Protein AF-I6QD62-F1 (afdb_monomer)

Sequence (151 aa):
AFINHYYSKHYHDPAGHNDARRTRAIGPLWKGMKRVSADGFISGDAVECSVNLQLVGEACFTNPLIVAVTEWASANGDEITPTVFLSVETDELRHMANGYQTVVSIANDPAAAKYLNTDLNNAFWTQQKYFTPALGYLFEYGSKFKVEPWV

Solvent-accessible surface area (backbone atoms only — not comparable to full-atom values): 8363 Å² total; per-residue (Å²): 116,64,67,37,55,50,38,39,74,74,44,98,69,28,76,58,48,71,44,39,92,63,61,45,74,78,49,73,68,48,58,54,50,37,47,50,76,42,50,38,46,72,65,70,56,69,64,41,13,39,35,21,36,21,57,31,41,32,62,71,41,45,56,61,45,43,55,49,51,27,55,47,29,47,64,62,75,33,66,68,56,33,66,51,37,61,60,54,54,77,51,43,67,60,48,35,50,49,28,52,46,54,53,62,74,38,64,86,40,76,61,41,83,74,44,48,68,57,41,45,51,52,26,46,52,51,44,47,71,47,47,58,63,50,50,39,48,50,58,67,72,68,42,88,49,80,87,75,87,78,128

Mean predicted aligned error: 2.32 Å

Foldseek 3Di:
DVLLVCCLPPPPDNPCSVPVVPVVVVDPLVVLCCQQPNCQLPPDPPLLNLLSPQVAVLPPDVLVPLVVCCVQCVQQPHPSSVVPSVVVNVCSVVSNVVSVVSCVVCVPPPVCVVPVVVSNVVSNCSNCVSCLVPVQCCQPVVGDGHDDHRD

Radius of gyration: 17.43 Å; Cα contacts (8 Å, |Δi|>4): 137; chains: 1; bounding box: 44×27×45 Å

Structure (mmCIF, N/CA/C/O backbone):
data_AF-I6QD62-F1
#
_entry.id   AF-I6QD62-F1
#
loop_
_atom_site.group_PDB
_atom_site.id
_atom_site.type_symbol
_atom_site.label_atom_id
_atom_site.label_alt_id
_atom_site.label_comp_id
_atom_site.label_asym_id
_atom_site.label_entity_id
_atom_site.label_seq_id
_atom_site.pdbx_PDB_ins_code
_atom_site.Cartn_x
_atom_site.Cartn_y
_atom_site.Cartn_z
_atom_site.occupancy
_atom_site.B_iso_or_equiv
_atom_site.auth_seq_id
_atom_site.auth_comp_id
_atom_site.auth_asym_id
_atom_site.auth_atom_id
_atom_site.pdbx_PDB_model_num
ATOM 1 N N . ALA A 1 1 ? 10.286 -8.604 -0.640 1.00 81.75 1 ALA A N 1
ATOM 2 C CA . ALA A 1 1 ? 11.742 -8.891 -0.533 1.00 81.75 1 ALA A CA 1
ATOM 3 C C . ALA A 1 1 ? 12.261 -9.734 -1.701 1.00 81.75 1 ALA A C 1
ATOM 5 O O . ALA A 1 1 ? 13.324 -9.414 -2.218 1.00 81.75 1 ALA A O 1
ATOM 6 N N . PHE A 1 2 ? 11.528 -10.771 -2.129 1.00 98.00 2 PHE A N 1
ATOM 7 C CA . PHE A 1 2 ? 11.952 -11.658 -3.217 1.00 98.00 2 PHE A CA 1
ATOM 8 C C . PHE A 1 2 ? 12.093 -10.963 -4.581 1.00 98.00 2 PHE A C 1
ATOM 10 O O . PHE A 1 2 ? 13.112 -11.163 -5.226 1.00 98.00 2 PHE A O 1
ATOM 17 N N . ILE A 1 3 ? 11.150 -10.092 -4.969 1.00 98.44 3 ILE A N 1
ATOM 18 C CA . ILE A 1 3 ? 11.210 -9.338 -6.240 1.00 98.44 3 ILE A CA 1
ATOM 19 C C . ILE A 1 3 ? 12.568 -8.637 -6.401 1.00 98.44 3 ILE A C 1
ATOM 21 O O . ILE A 1 3 ? 13.316 -8.950 -7.318 1.00 98.44 3 ILE A O 1
ATOM 25 N N . ASN A 1 4 ? 12.960 -7.786 -5.444 1.00 98.62 4 ASN A N 1
ATOM 26 C CA . ASN A 1 4 ? 14.266 -7.111 -5.476 1.00 98.62 4 ASN A CA 1
ATOM 27 C C . ASN A 1 4 ? 15.455 -8.081 -5.514 1.00 98.62 4 ASN A C 1
ATOM 29 O O . ASN A 1 4 ? 16.448 -7.806 -6.179 1.00 98.62 4 ASN A O 1
ATOM 33 N N . HIS A 1 5 ? 15.372 -9.218 -4.822 1.00 98.62 5 HIS A N 1
ATOM 34 C CA . HIS A 1 5 ? 16.417 -10.237 -4.883 1.00 98.62 5 HIS A CA 1
ATOM 35 C C . HIS A 1 5 ? 16.508 -10.891 -6.275 1.00 98.62 5 HIS A C 1
ATOM 37 O O . HIS A 1 5 ? 17.614 -11.142 -6.746 1.00 98.62 5 HIS A O 1
ATOM 43 N N . TYR A 1 6 ? 15.378 -11.139 -6.945 1.00 98.75 6 TYR A N 1
ATOM 44 C CA . TYR A 1 6 ? 15.349 -11.639 -8.321 1.00 98.75 6 TYR A CA 1
ATOM 45 C C . TYR A 1 6 ? 15.938 -10.605 -9.291 1.00 98.75 6 TYR A C 1
ATOM 47 O O . TYR A 1 6 ? 16.865 -10.921 -10.035 1.00 98.75 6 TYR A O 1
ATOM 55 N N . TYR A 1 7 ? 15.490 -9.349 -9.207 1.00 98.75 7 TYR A N 1
ATOM 56 C CA . TYR A 1 7 ? 16.036 -8.233 -9.987 1.00 98.75 7 TYR A CA 1
ATOM 57 C C . TYR A 1 7 ? 17.547 -8.062 -9.779 1.00 98.75 7 TYR A C 1
ATOM 59 O O . TYR A 1 7 ? 18.291 -7.967 -10.748 1.00 98.75 7 TYR A O 1
ATOM 67 N N . SER A 1 8 ? 18.033 -8.163 -8.538 1.00 98.69 8 SER A N 1
ATOM 68 C CA . SER A 1 8 ? 19.471 -8.092 -8.224 1.00 98.69 8 SER A CA 1
ATOM 69 C C . SER A 1 8 ? 20.320 -9.164 -8.920 1.00 98.69 8 SER A C 1
ATOM 71 O O . SER A 1 8 ? 21.536 -9.014 -9.002 1.00 98.69 8 SER A O 1
ATOM 73 N N . LYS A 1 9 ? 19.713 -10.273 -9.359 1.00 98.62 9 LYS A N 1
ATOM 74 C CA . LYS A 1 9 ? 20.404 -11.384 -10.027 1.00 98.62 9 LYS A CA 1
ATOM 75 C C . LYS A 1 9 ? 20.228 -11.392 -11.542 1.00 98.62 9 LYS A C 1
ATOM 77 O O . LYS A 1 9 ? 21.075 -11.956 -12.228 1.00 98.62 9 LYS A O 1
ATOM 82 N N . HIS A 1 10 ? 19.126 -10.840 -12.045 1.00 98.62 10 HIS A N 1
ATOM 83 C CA . HIS A 1 10 ? 18.680 -11.079 -13.420 1.00 98.62 10 HIS A CA 1
ATOM 84 C C . HIS A 1 10 ? 18.407 -9.811 -14.231 1.00 98.62 10 HIS A C 1
ATOM 86 O O . HIS A 1 10 ? 18.284 -9.899 -15.449 1.00 98.62 10 HIS A O 1
ATOM 92 N N . TYR A 1 11 ? 18.326 -8.644 -13.595 1.00 98.44 11 TYR A N 1
ATOM 93 C CA . TYR A 1 11 ? 18.165 -7.371 -14.288 1.00 98.44 11 TYR A CA 1
ATOM 94 C C . TYR A 1 11 ? 19.517 -6.711 -14.555 1.00 98.44 11 TYR A C 1
ATOM 96 O O . TYR A 1 11 ? 20.503 -6.982 -13.871 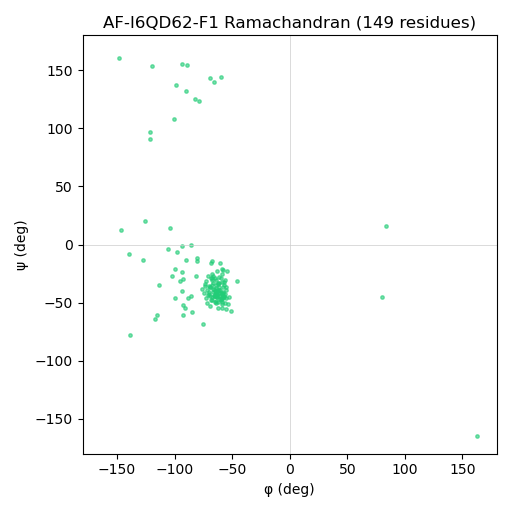1.00 98.44 11 TYR A O 1
ATOM 104 N N . HIS A 1 12 ? 19.568 -5.853 -15.574 1.00 98.38 12 HIS A N 1
ATOM 105 C CA . HIS A 1 12 ? 20.820 -5.259 -16.039 1.00 98.38 12 HIS A CA 1
ATOM 106 C C . HIS A 1 12 ? 21.455 -4.296 -15.024 1.00 98.38 12 HIS A C 1
ATOM 108 O O . HIS A 1 12 ? 22.669 -4.115 -15.056 1.00 98.38 12 HIS A O 1
ATOM 114 N N . ASP A 1 13 ? 20.656 -3.703 -14.129 1.00 98.50 13 ASP A N 1
ATOM 115 C CA . ASP A 1 13 ? 21.137 -2.834 -13.053 1.00 98.50 13 ASP A CA 1
ATOM 116 C C . ASP A 1 13 ? 20.733 -3.373 -11.667 1.00 98.50 13 ASP A C 1
ATOM 118 O O . ASP A 1 13 ? 19.613 -3.149 -11.204 1.00 98.50 13 ASP A O 1
ATOM 122 N N . PRO A 1 14 ? 21.620 -4.105 -10.972 1.00 98.38 14 PRO A N 1
ATOM 123 C CA . PRO A 1 14 ? 21.324 -4.638 -9.647 1.00 98.38 14 PRO A CA 1
ATOM 124 C C . PRO A 1 14 ? 21.495 -3.608 -8.518 1.00 98.38 14 PRO A C 1
ATOM 126 O O . PRO A 1 14 ? 21.123 -3.903 -7.374 1.00 98.38 14 PRO A O 1
ATOM 129 N N . ALA A 1 15 ? 22.094 -2.439 -8.780 1.00 98.69 15 ALA A N 1
ATOM 130 C CA . ALA A 1 15 ? 22.347 -1.438 -7.750 1.00 98.69 15 ALA A CA 1
ATOM 131 C C . ALA A 1 15 ? 21.023 -0.871 -7.213 1.00 98.69 15 ALA A C 1
ATOM 133 O O . ALA A 1 15 ? 20.056 -0.677 -7.942 1.00 98.69 15 ALA A O 1
ATOM 134 N N . GLY A 1 16 ? 20.934 -0.654 -5.900 1.00 98.19 16 GLY A N 1
ATOM 135 C CA . GLY A 1 16 ? 19.688 -0.238 -5.250 1.00 98.19 16 GLY A CA 1
ATOM 136 C C . GLY A 1 16 ? 18.716 -1.397 -5.005 1.00 98.19 16 GLY A C 1
ATOM 137 O O . GLY A 1 16 ? 18.243 -1.545 -3.877 1.00 98.19 16 GLY A O 1
ATOM 138 N N . HIS A 1 17 ? 18.480 -2.291 -5.974 1.00 98.50 17 HIS A N 1
ATOM 139 C CA . HIS A 1 17 ? 17.718 -3.527 -5.720 1.00 98.50 17 HIS A CA 1
ATOM 140 C C . HIS A 1 17 ? 18.399 -4.401 -4.655 1.00 98.50 17 HIS A C 1
ATOM 142 O O . HIS A 1 17 ? 17.729 -4.960 -3.780 1.00 98.50 17 HIS A O 1
ATOM 148 N N . ASN A 1 18 ? 19.731 -4.471 -4.686 1.00 98.25 18 ASN A N 1
ATOM 149 C CA . ASN A 1 18 ? 20.522 -5.318 -3.796 1.00 98.25 18 ASN A CA 1
ATOM 150 C C . ASN A 1 18 ? 20.746 -4.734 -2.388 1.00 98.25 18 ASN A C 1
ATOM 152 O O . ASN A 1 18 ? 21.144 -5.473 -1.484 1.00 98.25 18 ASN A O 1
ATOM 156 N N . ASP A 1 19 ? 20.484 -3.440 -2.166 1.00 98.38 19 ASP A N 1
ATOM 157 C CA . ASP A 1 19 ? 20.859 -2.776 -0.915 1.00 98.38 19 ASP A CA 1
ATOM 158 C C . ASP A 1 19 ? 19.912 -1.666 -0.422 1.00 98.38 19 ASP A C 1
ATOM 160 O O . ASP A 1 19 ? 20.224 -0.992 0.567 1.00 98.38 19 ASP A O 1
ATOM 164 N N . ALA A 1 20 ? 18.710 -1.542 -1.001 1.00 98.38 20 ALA A N 1
ATOM 165 C CA . ALA A 1 20 ? 17.703 -0.540 -0.629 1.00 98.38 20 ALA A CA 1
ATOM 166 C C . ALA A 1 20 ? 17.480 -0.407 0.885 1.00 98.38 20 ALA A C 1
ATOM 168 O O . ALA A 1 20 ? 17.188 0.680 1.371 1.00 98.38 20 ALA A O 1
ATOM 169 N N . ARG A 1 21 ? 17.639 -1.485 1.669 1.00 98.25 21 ARG A N 1
ATOM 170 C CA . ARG A 1 21 ? 17.471 -1.461 3.135 1.00 98.25 21 ARG A CA 1
ATOM 171 C C . ARG A 1 21 ? 18.370 -0.438 3.839 1.00 98.25 21 ARG A C 1
ATOM 173 O O . ARG A 1 21 ? 17.934 0.097 4.858 1.00 98.25 21 ARG A O 1
ATOM 180 N N . ARG A 1 22 ? 19.559 -0.147 3.293 1.00 98.19 22 ARG A N 1
ATOM 181 C CA . ARG A 1 22 ? 20.457 0.920 3.769 1.00 98.19 22 ARG A CA 1
ATOM 182 C C . ARG A 1 22 ? 20.351 2.186 2.914 1.00 98.19 22 ARG A C 1
ATOM 184 O O . ARG A 1 22 ? 20.215 3.273 3.465 1.00 98.19 22 ARG A O 1
ATOM 191 N N . THR A 1 23 ? 20.356 2.062 1.586 1.00 98.38 23 THR A N 1
ATOM 192 C CA . THR A 1 23 ? 20.486 3.208 0.669 1.00 98.38 23 THR A CA 1
ATOM 193 C C . THR A 1 23 ? 19.234 4.083 0.639 1.00 98.38 23 THR A C 1
ATOM 195 O O . THR A 1 23 ? 19.350 5.300 0.499 1.00 98.38 23 THR A O 1
ATOM 198 N N . ARG A 1 24 ? 18.044 3.530 0.931 1.00 97.75 24 ARG A N 1
ATOM 199 C CA . ARG A 1 24 ? 16.799 4.313 1.081 1.00 97.75 24 ARG A CA 1
ATOM 200 C C . ARG A 1 24 ? 16.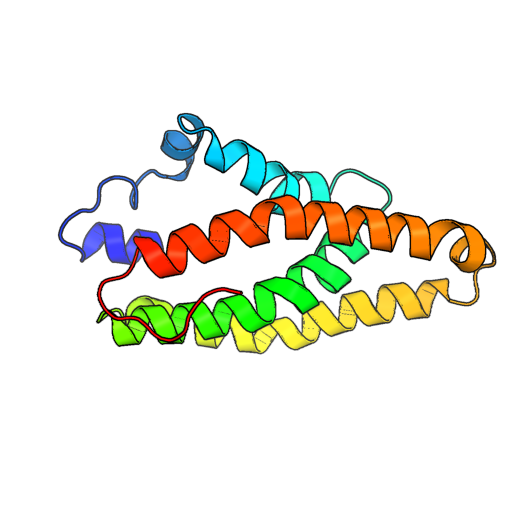872 5.395 2.159 1.00 97.75 24 ARG A C 1
ATOM 202 O O . ARG A 1 24 ? 16.098 6.343 2.116 1.00 97.75 24 ARG A O 1
ATOM 209 N N . ALA A 1 25 ? 17.778 5.269 3.133 1.00 97.94 25 ALA A N 1
ATOM 210 C CA . ALA A 1 25 ? 17.922 6.244 4.212 1.00 97.94 25 ALA A CA 1
ATOM 211 C C . ALA A 1 25 ? 18.463 7.607 3.741 1.00 97.94 25 ALA A C 1
ATOM 213 O O . ALA A 1 25 ? 18.334 8.580 4.482 1.00 97.94 25 ALA A O 1
ATOM 214 N N . ILE A 1 26 ? 19.040 7.672 2.536 1.00 98.44 26 ILE A N 1
ATOM 215 C CA . ILE A 1 26 ? 19.637 8.883 1.960 1.00 98.44 26 ILE A CA 1
ATOM 216 C C . ILE A 1 26 ? 18.553 9.869 1.494 1.00 98.44 26 ILE A C 1
ATOM 218 O O . ILE A 1 26 ? 18.684 11.073 1.697 1.00 98.44 26 ILE A O 1
ATOM 222 N N . GLY A 1 27 ? 17.481 9.370 0.868 1.00 97.00 27 GLY A N 1
ATOM 223 C CA . GLY A 1 27 ? 16.476 10.201 0.200 1.00 97.00 27 GLY A CA 1
ATOM 224 C C . GLY A 1 27 ? 15.318 10.661 1.104 1.00 97.00 27 GLY A C 1
ATOM 225 O O . GLY A 1 27 ? 14.959 9.973 2.065 1.00 97.00 27 GLY A O 1
ATOM 226 N N . PRO A 1 28 ? 14.658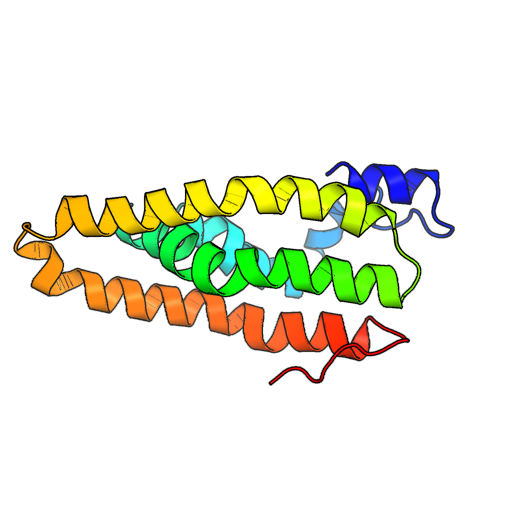 11.790 0.776 1.00 97.75 28 PRO A N 1
ATOM 227 C CA . PRO A 1 28 ? 13.554 12.327 1.574 1.00 97.75 28 PRO A CA 1
ATOM 228 C C . PRO A 1 28 ? 12.261 11.508 1.447 1.00 97.75 28 PRO A C 1
ATOM 230 O O . PRO A 1 28 ? 11.514 11.393 2.419 1.00 97.75 28 PRO A O 1
ATOM 233 N N . LEU A 1 29 ? 12.015 10.880 0.288 1.00 97.88 29 LEU A N 1
ATOM 234 C CA . LEU A 1 29 ? 10.791 10.108 0.022 1.00 97.88 29 LEU A CA 1
ATOM 235 C C . LEU A 1 29 ? 10.587 8.960 1.019 1.00 97.88 29 LEU A C 1
ATOM 237 O O . LEU A 1 29 ? 9.454 8.652 1.389 1.00 97.88 29 LEU A O 1
ATOM 241 N N . TRP A 1 30 ? 11.682 8.373 1.510 1.00 98.31 30 TRP A N 1
ATOM 242 C CA . TRP A 1 30 ? 11.629 7.291 2.487 1.00 98.31 30 TRP A CA 1
ATOM 243 C C . TRP A 1 30 ? 11.032 7.732 3.829 1.00 98.31 30 TRP A C 1
ATOM 245 O O . TRP A 1 30 ? 10.393 6.937 4.514 1.00 98.31 30 TRP A O 1
ATOM 255 N N . LYS A 1 31 ? 11.193 9.002 4.223 1.00 98.19 31 LYS A N 1
ATOM 256 C CA . LYS A 1 31 ? 10.626 9.508 5.482 1.00 98.19 31 LYS A CA 1
ATOM 257 C C . LYS A 1 31 ? 9.097 9.516 5.443 1.00 98.19 31 LYS A C 1
ATOM 259 O O . LYS A 1 31 ? 8.486 9.108 6.425 1.00 98.19 31 LYS A O 1
ATOM 264 N N . GLY A 1 32 ? 8.506 9.909 4.312 1.00 98.19 32 GLY A N 1
ATOM 265 C CA . GLY A 1 32 ? 7.056 9.864 4.108 1.00 98.19 32 GLY A CA 1
ATOM 266 C C . GLY A 1 32 ? 6.514 8.434 4.115 1.00 98.19 32 GLY A C 1
ATOM 267 O O . GLY A 1 32 ? 5.569 8.155 4.845 1.00 98.19 32 GLY A O 1
ATOM 268 N N . MET A 1 33 ? 7.194 7.506 3.428 1.00 98.38 33 MET A N 1
ATOM 269 C CA . MET A 1 33 ? 6.804 6.089 3.426 1.00 98.38 33 MET A CA 1
ATOM 270 C C . MET A 1 33 ? 6.790 5.496 4.839 1.00 98.38 33 MET A C 1
ATOM 272 O O . MET A 1 33 ? 5.855 4.794 5.213 1.00 98.38 33 MET A O 1
ATOM 276 N N . LYS A 1 34 ? 7.796 5.814 5.669 1.00 98.25 34 LYS A N 1
ATOM 277 C CA . LYS A 1 34 ? 7.799 5.379 7.076 1.00 98.25 34 LYS A CA 1
ATOM 278 C C . LYS A 1 34 ? 6.610 5.928 7.856 1.00 98.25 34 LYS A C 1
ATOM 280 O O . LYS A 1 34 ? 6.088 5.222 8.707 1.00 98.25 34 LYS A O 1
ATOM 285 N N . ARG A 1 35 ? 6.171 7.160 7.586 1.00 98.50 35 ARG A N 1
ATOM 286 C CA . ARG A 1 35 ? 5.048 7.743 8.324 1.00 98.50 35 ARG A CA 1
ATOM 287 C C . ARG A 1 35 ? 3.742 6.992 8.065 1.00 98.50 35 ARG A C 1
ATOM 289 O O . ARG A 1 35 ? 2.983 6.812 9.016 1.00 98.50 35 ARG A O 1
ATOM 296 N N . VAL A 1 36 ? 3.494 6.581 6.822 1.00 98.25 36 VAL A N 1
ATOM 297 C CA . VAL A 1 36 ? 2.221 5.960 6.418 1.00 98.25 36 VAL A CA 1
ATOM 298 C C . VAL A 1 36 ? 2.225 4.436 6.503 1.00 98.25 36 VAL A C 1
ATOM 300 O O . VAL A 1 36 ? 1.186 3.870 6.808 1.00 98.25 36 VAL A O 1
ATOM 303 N N . SER A 1 37 ? 3.378 3.782 6.318 1.00 96.81 37 SER A N 1
ATOM 304 C CA . SER A 1 37 ? 3.491 2.311 6.271 1.00 96.81 37 SER A CA 1
ATOM 305 C C . SER A 1 37 ? 4.513 1.722 7.249 1.00 96.81 37 SER A C 1
ATOM 307 O O . SER A 1 37 ? 5.009 0.611 7.061 1.00 96.81 37 SER A O 1
ATOM 309 N N . ALA A 1 38 ? 4.878 2.479 8.281 1.00 97.69 38 ALA A N 1
ATOM 310 C CA . ALA A 1 38 ? 5.571 1.954 9.451 1.00 97.69 38 ALA A CA 1
ATOM 311 C C . ALA A 1 38 ? 4.988 2.588 10.715 1.00 97.69 38 ALA A C 1
ATOM 313 O O . ALA A 1 38 ? 4.139 1.986 11.358 1.00 97.69 38 ALA A O 1
ATOM 314 N N . ASP A 1 39 ? 5.367 3.828 11.022 1.00 98.38 39 ASP A N 1
ATOM 315 C CA . ASP A 1 39 ? 5.028 4.498 12.278 1.00 98.38 39 ASP A CA 1
ATOM 316 C C . ASP A 1 39 ? 3.499 4.590 12.465 1.00 98.38 39 ASP A C 1
ATOM 318 O O . ASP A 1 39 ? 2.986 4.221 13.518 1.00 98.38 39 ASP A O 1
ATOM 322 N N . GLY A 1 40 ? 2.754 4.975 11.419 1.00 98.31 40 GLY A N 1
ATOM 323 C CA . GLY A 1 40 ? 1.287 5.063 11.452 1.00 98.31 40 GLY A CA 1
ATOM 324 C C . GLY A 1 40 ? 0.543 3.730 11.588 1.00 98.31 40 GLY A C 1
ATOM 325 O O . GLY A 1 40 ? -0.643 3.741 11.888 1.00 98.31 40 GLY A O 1
ATOM 326 N N . PHE A 1 41 ? 1.216 2.594 11.388 1.00 98.69 41 PHE A N 1
ATOM 327 C CA . PHE A 1 41 ? 0.619 1.269 11.577 1.00 98.69 41 PHE A CA 1
ATOM 328 C C . PHE A 1 41 ? 0.790 0.734 13.000 1.00 98.69 41 PHE A C 1
ATOM 330 O O . PHE A 1 41 ? 0.166 -0.268 13.338 1.00 98.69 41 PHE A O 1
ATOM 337 N N . ILE A 1 42 ? 1.657 1.342 13.818 1.00 98.38 42 ILE A N 1
ATOM 338 C CA . ILE A 1 42 ? 2.061 0.753 15.108 1.00 98.38 42 ILE A CA 1
ATOM 339 C C . ILE A 1 42 ? 2.184 1.749 16.266 1.00 98.38 42 ILE A C 1
ATOM 341 O O . ILE A 1 42 ? 2.437 1.328 17.391 1.00 98.38 42 ILE A O 1
ATOM 345 N N . SER A 1 43 ? 2.091 3.057 16.014 1.00 98.31 43 SER A N 1
ATOM 346 C CA . SER A 1 43 ? 2.340 4.097 17.021 1.00 98.31 43 SER A CA 1
ATOM 347 C C . SER A 1 43 ? 1.111 4.981 17.207 1.00 98.31 43 SER A C 1
ATOM 349 O O . SER A 1 43 ? 0.977 6.000 16.534 1.00 98.31 43 SER A O 1
ATOM 351 N N . GLY A 1 44 ? 0.243 4.599 18.140 1.00 96.00 44 GLY A N 1
ATOM 352 C CA . GLY A 1 44 ? -1.006 5.293 18.451 1.00 96.00 44 GLY A CA 1
ATOM 353 C C . GLY A 1 44 ? -1.948 4.390 19.243 1.00 96.00 44 GLY A C 1
ATOM 354 O O . GLY A 1 44 ? -1.526 3.347 19.752 1.00 96.00 44 GLY A O 1
ATOM 355 N N . ASP A 1 45 ? -3.221 4.774 19.326 1.00 98.12 45 ASP A N 1
ATOM 356 C CA . ASP A 1 45 ? -4.270 3.848 19.765 1.00 98.12 45 ASP A CA 1
ATOM 357 C C . ASP A 1 45 ? -4.313 2.639 18.808 1.00 98.12 45 ASP A C 1
ATOM 359 O O . ASP A 1 45 ? -4.086 2.775 17.603 1.00 98.12 45 ASP A O 1
ATOM 363 N N . ALA A 1 46 ? -4.589 1.439 19.321 1.00 98.56 46 ALA A N 1
ATOM 364 C CA . ALA A 1 46 ? -4.682 0.245 18.485 1.00 98.56 46 ALA A CA 1
ATOM 365 C C . ALA A 1 46 ? -5.809 0.350 17.437 1.00 98.56 46 ALA A C 1
ATOM 367 O O . ALA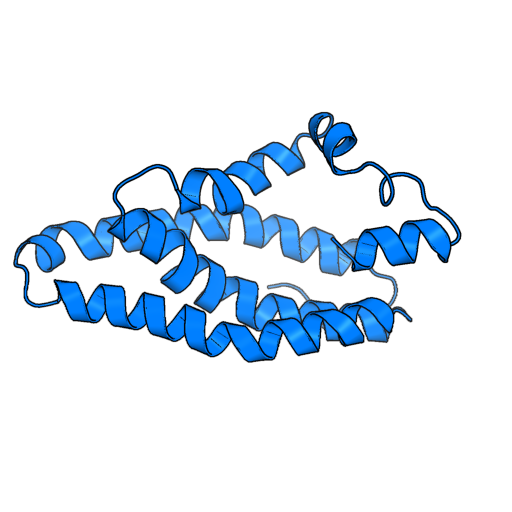 A 1 46 ? -5.646 -0.151 16.323 1.00 98.56 46 ALA A O 1
ATOM 368 N N . VAL A 1 47 ? -6.916 1.034 17.754 1.00 98.44 47 VAL A N 1
ATOM 369 C CA . VAL A 1 47 ? -7.997 1.328 16.803 1.00 98.44 47 VAL A CA 1
ATOM 370 C C . VAL A 1 47 ? -7.513 2.308 15.737 1.00 98.44 47 VAL A C 1
ATOM 372 O O . VAL A 1 47 ? -7.712 2.045 14.555 1.00 98.44 47 VAL A O 1
ATOM 375 N N . GLU A 1 48 ? -6.800 3.378 16.105 1.00 98.44 48 GLU A N 1
ATOM 376 C CA . GLU A 1 48 ? -6.201 4.314 15.136 1.00 98.44 48 GLU A CA 1
ATOM 377 C C . GLU A 1 48 ? -5.218 3.596 14.193 1.00 98.44 48 GLU A C 1
ATOM 379 O O . GLU A 1 48 ? -5.229 3.822 12.978 1.00 98.44 48 GLU A O 1
ATOM 384 N N . CYS A 1 49 ? -4.391 2.698 14.733 1.00 98.75 49 CYS A N 1
ATOM 385 C CA . CYS A 1 49 ? -3.452 1.887 13.959 1.00 98.75 49 CYS A CA 1
ATOM 386 C C . CYS A 1 49 ? -4.182 0.910 13.023 1.00 98.75 49 CYS A C 1
ATOM 388 O O . CYS A 1 49 ? -3.823 0.806 11.851 1.00 98.75 49 CYS A O 1
ATOM 390 N N . SER A 1 50 ? -5.228 0.231 13.507 1.00 98.75 50 SER A N 1
ATOM 391 C CA . SER A 1 50 ? -6.066 -0.668 12.699 1.00 98.75 50 SER A CA 1
ATOM 392 C C . SER A 1 50 ? -6.788 0.084 11.582 1.00 98.75 50 SER A C 1
ATOM 394 O O . SER A 1 50 ? -6.849 -0.400 10.455 1.00 98.75 50 SER A O 1
ATOM 396 N N . VAL A 1 51 ? -7.271 1.298 11.844 1.00 98.31 51 VAL A N 1
ATOM 397 C CA . VAL A 1 51 ? -7.907 2.133 10.824 1.00 98.31 51 VAL A CA 1
ATOM 398 C C . VAL A 1 51 ? -6.882 2.633 9.800 1.00 98.31 51 VAL A C 1
ATOM 400 O O . VAL A 1 51 ? -7.154 2.578 8.602 1.00 98.31 51 VAL A O 1
ATOM 403 N N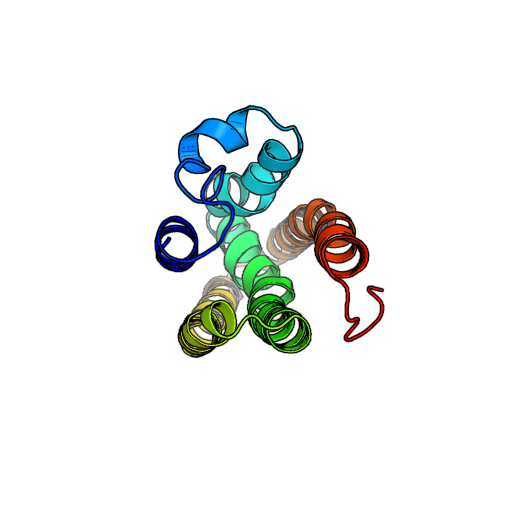 . ASN A 1 52 ? -5.680 3.039 10.228 1.00 98.69 52 ASN A N 1
ATOM 404 C CA . ASN A 1 52 ? -4.583 3.375 9.312 1.00 98.69 52 ASN A CA 1
ATOM 405 C C . ASN A 1 52 ? -4.178 2.195 8.427 1.00 98.69 52 ASN A C 1
ATOM 407 O O . ASN A 1 52 ? -4.000 2.393 7.228 1.00 98.69 52 ASN A O 1
ATOM 411 N N . LEU A 1 53 ? -4.019 1.003 9.004 1.00 98.81 53 LEU A N 1
ATOM 412 C CA . LEU A 1 53 ? -3.595 -0.193 8.284 1.00 98.81 53 LEU A CA 1
ATOM 413 C C . LEU A 1 53 ? -4.731 -0.767 7.442 1.00 98.81 53 LEU A C 1
ATOM 415 O O . LEU A 1 53 ? -4.667 -0.704 6.225 1.00 98.81 53 LEU A O 1
ATOM 419 N N . GLN A 1 54 ? -5.774 -1.298 8.070 1.00 98.81 54 GLN A N 1
ATOM 420 C CA . GLN A 1 54 ? -6.743 -2.163 7.401 1.00 98.81 54 GLN A CA 1
ATOM 421 C C . GLN A 1 54 ? -7.858 -1.382 6.717 1.00 98.81 54 GLN A C 1
ATOM 423 O O . GLN A 1 54 ? -8.226 -1.669 5.578 1.00 98.81 54 GLN A O 1
ATOM 428 N N . LEU A 1 55 ? -8.404 -0.376 7.402 1.00 98.50 55 LEU A N 1
ATOM 429 C CA . LEU A 1 55 ? -9.591 0.327 6.914 1.00 98.50 55 LEU A CA 1
ATOM 430 C C . LEU A 1 55 ? -9.262 1.395 5.860 1.00 98.50 55 LEU A C 1
ATOM 432 O O . LEU A 1 55 ? -10.101 1.697 5.016 1.00 98.50 55 LEU A O 1
ATOM 436 N N . VAL A 1 56 ? -8.048 1.952 5.893 1.00 98.69 56 VAL A N 1
ATOM 437 C CA . VAL A 1 56 ? -7.570 2.941 4.920 1.00 98.69 56 VAL A CA 1
ATOM 438 C C . VAL A 1 56 ? -6.401 2.392 4.101 1.00 98.69 5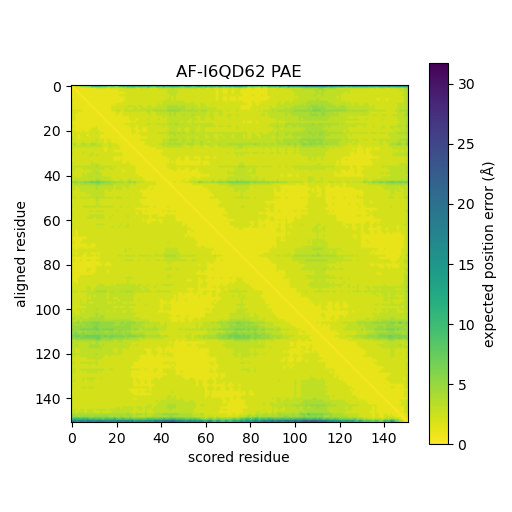6 VAL A C 1
ATOM 440 O O . VAL A 1 56 ? -6.512 2.298 2.883 1.00 98.69 56 VAL A O 1
ATOM 443 N N . GLY A 1 57 ? -5.278 2.035 4.727 1.00 98.56 57 GLY A N 1
ATOM 444 C CA . GLY A 1 57 ? -4.057 1.634 4.023 1.00 98.56 57 GLY A CA 1
ATOM 445 C C . GLY A 1 57 ? -4.259 0.444 3.084 1.00 98.56 57 GLY A C 1
ATOM 446 O O . GLY A 1 57 ? -3.819 0.488 1.940 1.00 98.56 57 GLY A O 1
ATOM 447 N N . GLU A 1 58 ? -4.956 -0.596 3.525 1.00 98.75 58 GLU A N 1
ATOM 448 C CA . GLU A 1 58 ? -5.226 -1.804 2.748 1.00 98.75 58 GLU A CA 1
ATOM 449 C C . GLU A 1 58 ? -6.454 -1.619 1.858 1.00 98.75 58 GLU A C 1
ATOM 451 O O . GLU A 1 58 ? -6.334 -1.678 0.635 1.00 98.75 58 GLU A O 1
ATOM 456 N N . ALA A 1 59 ? -7.612 -1.311 2.449 1.00 98.50 59 ALA A N 1
ATOM 457 C CA . ALA A 1 59 ? -8.873 -1.234 1.713 1.00 98.50 59 ALA A CA 1
ATOM 458 C C . ALA A 1 59 ? -8.944 -0.088 0.682 1.00 98.50 59 ALA A C 1
ATOM 460 O O . ALA A 1 59 ? -9.586 -0.256 -0.353 1.00 98.50 59 ALA A O 1
ATOM 461 N N . CYS A 1 60 ? -8.310 1.065 0.935 1.00 98.44 60 CYS A N 1
ATOM 462 C CA . CYS A 1 60 ? -8.352 2.216 0.021 1.00 98.44 60 CYS A CA 1
ATOM 463 C C . CYS A 1 60 ? -7.145 2.275 -0.925 1.00 98.44 60 CYS A C 1
ATOM 465 O O . CYS A 1 60 ? -7.282 2.778 -2.038 1.00 98.44 60 CYS A O 1
ATOM 467 N N . PHE A 1 61 ? -5.970 1.800 -0.495 1.00 98.44 61 PHE A N 1
ATOM 468 C CA . PHE A 1 61 ? -4.737 1.921 -1.278 1.00 98.44 61 PHE A CA 1
ATOM 469 C C . PHE A 1 61 ? -4.156 0.568 -1.677 1.00 98.44 61 PHE A C 1
ATOM 471 O O . PHE A 1 61 ? -4.098 0.284 -2.862 1.00 98.44 61 PHE A O 1
ATOM 478 N N . THR A 1 62 ? -3.725 -0.274 -0.737 1.00 98.38 62 THR A N 1
ATOM 479 C CA . THR A 1 62 ? -2.896 -1.456 -1.044 1.00 98.38 62 THR A CA 1
ATOM 480 C C . THR A 1 62 ? -3.623 -2.471 -1.917 1.00 98.38 62 THR A C 1
ATOM 482 O O . THR A 1 62 ? -3.044 -2.918 -2.902 1.00 98.38 62 THR A O 1
ATOM 485 N N . ASN A 1 63 ? -4.883 -2.793 -1.617 1.00 97.50 63 ASN A N 1
ATOM 486 C CA . ASN A 1 63 ? -5.635 -3.790 -2.374 1.00 97.50 63 ASN A CA 1
ATOM 487 C C . ASN A 1 63 ? -5.767 -3.421 -3.871 1.00 97.50 63 ASN A C 1
ATOM 489 O O . ASN A 1 63 ? -5.300 -4.192 -4.711 1.00 97.50 63 ASN A O 1
ATOM 493 N N . PRO A 1 64 ? -6.286 -2.231 -4.249 1.00 97.94 64 PRO A N 1
ATOM 494 C CA . PRO A 1 64 ? -6.282 -1.820 -5.655 1.00 97.94 64 PRO A CA 1
ATOM 495 C C . PRO A 1 64 ? -4.868 -1.552 -6.202 1.00 97.94 64 PRO A C 1
ATOM 497 O O . PRO A 1 64 ? -4.591 -1.859 -7.361 1.00 97.94 64 PRO A O 1
ATOM 500 N N . LEU A 1 65 ? -3.949 -1.020 -5.386 1.00 97.81 65 LEU A N 1
ATOM 501 C CA . LEU A 1 65 ? -2.579 -0.711 -5.808 1.00 97.81 65 LEU A CA 1
ATOM 502 C C . LEU A 1 65 ? -1.820 -1.956 -6.261 1.00 97.81 65 LEU A C 1
ATOM 504 O O . LEU A 1 65 ? -1.084 -1.883 -7.240 1.00 97.81 65 LEU A O 1
ATOM 508 N N . ILE A 1 66 ? -1.957 -3.081 -5.556 1.00 98.31 66 ILE A N 1
ATOM 509 C CA . ILE A 1 66 ? -1.247 -4.314 -5.905 1.00 98.31 66 ILE A CA 1
ATOM 510 C C . ILE A 1 66 ? -1.628 -4.755 -7.317 1.00 98.31 66 ILE A C 1
ATOM 512 O O . ILE A 1 66 ? -0.727 -4.999 -8.120 1.00 98.31 66 ILE A O 1
ATOM 516 N N . VAL A 1 67 ? -2.924 -4.780 -7.642 1.00 98.56 67 VAL A N 1
ATOM 517 C CA . VAL A 1 67 ? -3.413 -5.122 -8.987 1.00 98.56 67 VAL A CA 1
ATOM 518 C C . VAL A 1 67 ? -2.908 -4.117 -10.017 1.00 98.56 67 VAL A C 1
ATOM 520 O O . VAL A 1 67 ? -2.284 -4.529 -10.996 1.00 98.56 67 VAL A O 1
ATOM 523 N N . ALA A 1 68 ? -3.062 -2.816 -9.755 1.00 98.50 68 ALA A N 1
ATOM 524 C CA . ALA A 1 68 ? -2.594 -1.771 -10.661 1.00 98.50 68 ALA A CA 1
ATOM 525 C C . ALA A 1 68 ? -1.095 -1.929 -10.968 1.00 98.50 68 ALA A C 1
ATOM 527 O O . ALA A 1 68 ? -0.684 -1.937 -12.125 1.00 98.50 68 ALA A O 1
ATOM 528 N N . VAL A 1 69 ? -0.250 -2.157 -9.957 1.00 98.69 69 VAL A N 1
ATOM 529 C CA . VAL A 1 69 ? 1.187 -2.385 -10.175 1.00 98.69 69 VAL A CA 1
ATOM 530 C C . VAL A 1 69 ? 1.437 -3.564 -11.124 1.00 98.69 69 VAL A C 1
ATOM 532 O O . VAL A 1 69 ? 2.366 -3.485 -11.923 1.00 98.69 69 VAL A O 1
ATOM 535 N N . THR A 1 70 ? 0.619 -4.621 -11.106 1.00 98.81 70 THR A N 1
ATOM 536 C CA . THR A 1 70 ? 0.763 -5.748 -12.049 1.00 98.81 70 THR A CA 1
ATOM 537 C C . THR A 1 70 ? 0.403 -5.378 -13.492 1.00 98.81 70 THR A C 1
ATOM 539 O O . THR A 1 70 ? 1.084 -5.801 -14.430 1.00 98.81 70 THR A O 1
ATOM 542 N N . GLU A 1 71 ? -0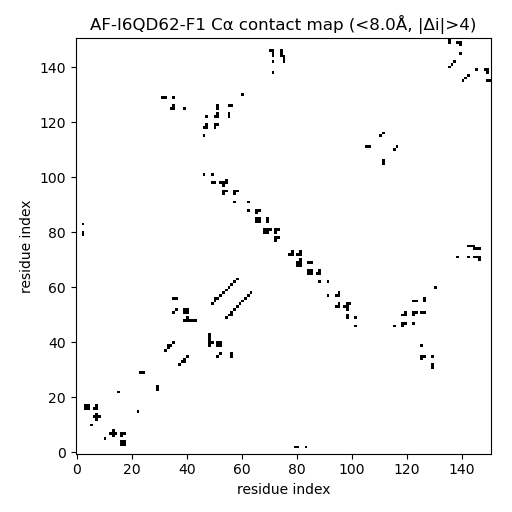.604 -4.529 -13.685 1.00 98.75 71 GLU A N 1
ATOM 543 C CA . GLU A 1 71 ? -1.013 -4.022 -15.000 1.00 98.75 71 GLU A CA 1
ATOM 544 C C . GLU A 1 71 ? 0.072 -3.116 -15.588 1.00 98.75 71 GLU A C 1
ATOM 546 O O . GLU A 1 71 ? 0.510 -3.297 -16.725 1.00 98.75 71 GLU A O 1
ATOM 551 N N . TRP A 1 72 ? 0.582 -2.182 -14.784 1.00 98.75 72 TRP A N 1
ATOM 552 C CA . TRP A 1 72 ? 1.670 -1.291 -15.182 1.00 98.75 72 TRP A CA 1
ATOM 553 C C . TRP A 1 72 ? 2.981 -2.047 -15.423 1.00 98.75 72 TRP A C 1
ATOM 555 O O . TRP A 1 72 ? 3.708 -1.717 -16.364 1.00 98.75 72 TRP A O 1
ATOM 565 N N . ALA A 1 73 ? 3.284 -3.058 -14.605 1.00 98.75 73 ALA A N 1
ATOM 566 C CA . ALA A 1 73 ? 4.466 -3.900 -14.762 1.00 98.75 73 ALA A CA 1
ATOM 567 C C . ALA A 1 73 ? 4.431 -4.673 -16.088 1.00 98.75 73 ALA A C 1
ATOM 569 O O . ALA A 1 73 ? 5.338 -4.511 -16.907 1.00 98.75 73 ALA A O 1
ATOM 570 N N . SER A 1 74 ? 3.359 -5.426 -16.348 1.00 98.62 74 SER A N 1
ATOM 571 C CA . SER A 1 74 ? 3.215 -6.212 -17.583 1.00 98.62 74 SER A CA 1
ATOM 572 C C . SER A 1 74 ? 3.194 -5.325 -18.834 1.00 98.62 74 SER A C 1
ATOM 574 O O . SER A 1 74 ? 3.901 -5.606 -19.804 1.00 98.62 74 SER A O 1
ATOM 576 N N . ALA A 1 75 ? 2.517 -4.169 -18.789 1.00 98.69 75 ALA A N 1
ATOM 577 C CA . ALA A 1 75 ? 2.550 -3.182 -19.873 1.00 98.69 75 ALA A CA 1
ATOM 578 C C . ALA A 1 75 ? 3.969 -2.662 -20.182 1.00 98.69 75 ALA A C 1
ATOM 580 O O . ALA A 1 75 ? 4.244 -2.236 -21.305 1.00 98.69 75 ALA A O 1
ATOM 581 N N . ASN A 1 76 ? 4.881 -2.697 -19.205 1.00 98.75 76 ASN A N 1
ATOM 582 C CA . ASN A 1 76 ? 6.279 -2.288 -19.347 1.00 98.75 76 ASN A CA 1
ATOM 583 C C . ASN A 1 76 ? 7.260 -3.477 -19.434 1.00 98.75 76 ASN A C 1
ATOM 585 O O . ASN A 1 76 ? 8.471 -3.270 -19.361 1.00 98.75 76 ASN A O 1
ATOM 589 N N . GLY A 1 77 ? 6.762 -4.699 -19.662 1.00 98.56 77 GLY A N 1
ATOM 590 C CA . GLY A 1 77 ? 7.573 -5.897 -19.908 1.00 98.56 77 GLY A CA 1
ATOM 591 C C . GLY A 1 77 ? 8.086 -6.615 -18.654 1.00 98.56 77 GLY A C 1
ATOM 592 O O . GLY A 1 77 ? 9.004 -7.428 -18.760 1.00 98.56 77 GLY A O 1
ATOM 593 N N . ASP A 1 78 ? 7.526 -6.323 -17.479 1.00 98.75 78 ASP A N 1
ATOM 594 C CA . ASP A 1 78 ? 7.820 -7.012 -16.222 1.00 98.75 78 ASP A CA 1
ATOM 595 C C . ASP A 1 78 ? 6.734 -8.042 -15.878 1.00 98.75 78 ASP A C 1
ATOM 597 O O . ASP A 1 78 ? 5.644 -7.688 -15.435 1.00 98.75 78 ASP A O 1
ATOM 601 N N . GLU A 1 79 ? 7.082 -9.325 -16.002 1.00 98.69 79 GLU A N 1
ATOM 602 C CA . GLU A 1 79 ? 6.242 -10.464 -15.592 1.00 98.69 79 GLU A CA 1
ATOM 603 C C . GLU A 1 79 ? 6.609 -11.031 -14.203 1.00 98.69 79 GLU A C 1
ATOM 605 O O . GLU A 1 79 ? 5.916 -11.890 -13.648 1.00 98.69 79 GLU A O 1
ATOM 610 N N . ILE A 1 80 ? 7.696 -10.543 -13.597 1.00 98.75 80 ILE A N 1
ATOM 611 C CA . ILE A 1 80 ? 8.159 -10.955 -12.264 1.00 98.75 80 ILE A CA 1
ATOM 612 C C . ILE A 1 80 ? 7.226 -10.368 -11.207 1.00 98.75 80 ILE A C 1
ATOM 614 O O . ILE A 1 80 ? 6.811 -11.073 -10.283 1.00 98.75 80 ILE A O 1
ATOM 618 N N . THR A 1 81 ? 6.898 -9.081 -11.333 1.00 98.69 81 THR A N 1
ATOM 619 C CA . THR A 1 81 ? 6.017 -8.402 -10.382 1.00 98.69 81 THR A CA 1
ATOM 620 C C . THR A 1 81 ? 4.606 -8.995 -10.392 1.00 98.69 81 THR A C 1
ATOM 622 O O . THR A 1 81 ? 4.181 -9.399 -9.310 1.00 98.69 81 THR A O 1
ATOM 625 N N . PRO A 1 82 ? 3.914 -9.179 -11.540 1.00 98.81 82 PRO A N 1
ATOM 626 C CA . PRO A 1 82 ? 2.621 -9.866 -11.589 1.00 98.81 82 PRO A CA 1
ATOM 627 C C . PRO A 1 82 ? 2.628 -11.247 -10.931 1.00 98.81 82 PRO A C 1
ATOM 629 O O . PRO A 1 82 ? 1.764 -11.534 -10.105 1.00 98.81 82 PRO A O 1
ATOM 632 N N . THR A 1 83 ? 3.649 -12.068 -11.207 1.00 98.75 83 THR A N 1
ATOM 633 C CA . THR A 1 83 ? 3.778 -13.420 -10.632 1.00 98.75 83 THR A CA 1
ATOM 634 C C . THR A 1 83 ? 3.735 -13.410 -9.101 1.00 98.75 83 THR A C 1
ATOM 636 O O . THR A 1 83 ? 3.149 -14.297 -8.483 1.00 98.75 83 THR A O 1
ATOM 639 N N . VAL A 1 84 ? 4.361 -12.416 -8.467 1.00 98.75 84 VAL A N 1
ATOM 640 C CA . VAL A 1 84 ? 4.412 -12.322 -7.003 1.00 98.75 84 VAL A CA 1
ATOM 641 C C . VAL A 1 84 ? 3.214 -11.554 -6.450 1.00 98.75 84 VAL A C 1
ATOM 643 O O . VAL A 1 84 ? 2.606 -11.994 -5.480 1.00 98.75 84 VAL A O 1
ATOM 646 N N . PHE A 1 85 ? 2.874 -10.407 -7.032 1.00 98.62 85 PHE A N 1
ATOM 647 C CA . PHE A 1 85 ? 1.852 -9.505 -6.501 1.00 98.62 85 PHE A CA 1
ATOM 648 C C . PHE A 1 85 ? 0.442 -10.074 -6.634 1.00 98.62 85 PHE A C 1
ATOM 650 O O . PHE A 1 85 ? -0.328 -9.940 -5.689 1.00 98.62 85 PHE A O 1
ATOM 657 N N . LEU A 1 86 ? 0.130 -10.805 -7.709 1.00 98.56 86 LEU A N 1
ATOM 658 C CA . LEU A 1 86 ? -1.161 -11.494 -7.813 1.00 98.56 86 LEU A CA 1
ATOM 659 C C . LEU A 1 86 ? -1.302 -12.616 -6.780 1.00 98.56 86 LEU A C 1
ATOM 661 O O . LEU A 1 86 ? -2.411 -12.911 -6.364 1.00 98.56 86 LEU A O 1
ATOM 665 N N . SER A 1 87 ? -0.199 -13.215 -6.315 1.00 98.50 87 SER A N 1
ATOM 666 C CA . SER A 1 87 ? -0.262 -14.137 -5.176 1.00 98.50 87 SER A CA 1
ATOM 667 C C . SER A 1 87 ? -0.529 -13.402 -3.862 1.00 98.50 87 SER A C 1
ATOM 669 O O . SER A 1 87 ? -1.266 -13.928 -3.035 1.00 98.50 87 SER A O 1
ATOM 671 N N . VAL A 1 88 ? 0.066 -12.221 -3.655 1.00 98.31 88 VAL A N 1
ATOM 672 C CA . VAL A 1 88 ? -0.160 -11.405 -2.447 1.00 98.31 88 VAL A CA 1
ATOM 673 C C . VAL A 1 88 ? -1.611 -10.930 -2.376 1.00 98.31 88 VAL A C 1
ATOM 675 O O . VAL A 1 88 ? -2.224 -11.021 -1.319 1.00 98.31 88 VAL A O 1
ATOM 678 N N . GLU A 1 89 ? -2.177 -10.483 -3.499 1.00 98.19 89 GLU A N 1
ATOM 679 C CA . GLU A 1 89 ? -3.545 -9.951 -3.564 1.00 98.19 89 GLU A CA 1
ATOM 680 C C . GLU A 1 89 ? -4.591 -10.938 -3.028 1.00 98.19 89 GLU A C 1
ATOM 682 O O . GLU A 1 89 ? -5.488 -10.538 -2.287 1.00 98.19 89 GLU A O 1
ATOM 687 N N . THR A 1 90 ? -4.407 -12.243 -3.269 1.00 98.19 90 THR A N 1
ATOM 688 C CA . THR A 1 90 ? -5.341 -13.277 -2.784 1.00 98.19 90 THR A CA 1
ATOM 689 C C . THR A 1 90 ? -5.496 -13.333 -1.257 1.00 98.19 90 THR A C 1
ATOM 691 O O . THR A 1 90 ? -6.452 -13.930 -0.746 1.00 98.19 90 THR A O 1
ATOM 694 N N . ASP A 1 91 ? -4.582 -12.711 -0.510 1.00 98.06 91 ASP A N 1
ATOM 695 C CA . ASP A 1 91 ? -4.619 -12.644 0.947 1.00 98.06 91 ASP A CA 1
ATOM 696 C C . ASP A 1 91 ? -5.305 -11.375 1.482 1.00 98.06 91 ASP A C 1
ATOM 698 O O . ASP A 1 91 ? -5.846 -11.402 2.594 1.00 98.06 91 ASP A O 1
ATOM 702 N N . GLU A 1 92 ? -5.360 -10.296 0.697 1.00 98.12 92 GLU A N 1
ATOM 703 C CA . GLU A 1 92 ? -5.733 -8.953 1.169 1.00 98.12 92 GLU A CA 1
ATOM 704 C C . GLU A 1 92 ? -7.198 -8.845 1.609 1.00 98.12 92 GLU A C 1
ATOM 706 O O . GLU A 1 92 ? -7.513 -8.160 2.586 1.00 98.12 92 GLU A O 1
ATOM 711 N N . LEU A 1 93 ? -8.104 -9.621 1.005 1.00 96.44 93 LEU A N 1
ATOM 712 C CA . LEU A 1 93 ? -9.506 -9.690 1.439 1.00 96.44 93 LEU A CA 1
ATOM 713 C C . LEU A 1 93 ? -9.654 -10.112 2.910 1.00 96.44 93 LEU A C 1
ATOM 715 O O . LEU A 1 93 ? -10.571 -9.658 3.600 1.00 96.44 93 LEU A O 1
ATOM 719 N N . ARG A 1 94 ? -8.751 -10.959 3.422 1.00 98.44 94 ARG A N 1
ATOM 720 C CA . ARG A 1 94 ? -8.771 -11.364 4.837 1.00 98.44 94 ARG A CA 1
ATOM 721 C C . ARG A 1 94 ? -8.287 -10.238 5.747 1.00 98.44 94 ARG A C 1
ATOM 723 O O . ARG A 1 94 ? -8.802 -10.100 6.854 1.00 98.44 94 ARG A O 1
ATOM 730 N N . HIS A 1 95 ? -7.340 -9.420 5.295 1.00 98.56 95 HIS A N 1
ATOM 731 C CA . HIS A 1 95 ? -6.865 -8.265 6.056 1.00 98.56 95 HIS A CA 1
ATOM 732 C C . HIS A 1 95 ? -7.930 -7.162 6.119 1.00 98.56 95 HIS A C 1
ATOM 734 O O . HIS A 1 95 ? -8.248 -6.667 7.203 1.00 98.56 95 HIS A O 1
ATOM 740 N N . MET A 1 96 ? -8.608 -6.895 5.000 1.00 98.44 96 MET A N 1
ATOM 741 C CA . MET A 1 96 ? -9.761 -5.989 4.947 1.00 98.44 96 MET A CA 1
ATOM 742 C C . MET A 1 96 ? -10.886 -6.439 5.892 1.00 98.44 96 MET A C 1
ATOM 744 O O . MET A 1 96 ? -11.478 -5.619 6.599 1.00 98.44 96 MET A O 1
ATOM 748 N N . ALA A 1 97 ? -11.154 -7.749 5.965 1.00 98.44 97 ALA A N 1
ATOM 749 C CA . ALA A 1 97 ? -12.128 -8.302 6.904 1.00 98.44 97 ALA A CA 1
ATOM 750 C C . ALA A 1 97 ? -11.735 -8.067 8.375 1.00 98.44 97 ALA A C 1
ATOM 752 O O . ALA A 1 97 ? -12.616 -7.825 9.200 1.00 98.44 97 ALA A O 1
ATOM 753 N N . ASN A 1 98 ? -10.441 -8.069 8.712 1.00 98.75 98 ASN A N 1
ATOM 754 C CA . ASN A 1 98 ? -9.987 -7.712 10.059 1.00 98.75 98 ASN A CA 1
ATOM 755 C C . ASN A 1 98 ? -10.299 -6.245 10.386 1.00 98.75 98 ASN A C 1
ATOM 757 O O . ASN A 1 98 ? -10.837 -5.978 11.456 1.00 98.75 98 ASN A O 1
ATOM 761 N N . GLY A 1 99 ? -10.051 -5.310 9.461 1.00 98.44 99 GLY A N 1
ATOM 762 C CA . GLY A 1 99 ? -10.416 -3.898 9.649 1.00 98.44 99 GLY A CA 1
ATOM 763 C C . GLY A 1 99 ? -11.919 -3.702 9.853 1.00 98.44 99 GLY A C 1
ATOM 764 O O . GLY A 1 99 ? -12.345 -2.966 10.745 1.00 98.44 99 GLY A O 1
ATOM 765 N N . TYR A 1 100 ? -12.735 -4.426 9.083 1.00 98.69 100 TYR A N 1
ATOM 766 C CA . TYR A 1 100 ? -14.182 -4.459 9.285 1.00 98.69 100 TYR A CA 1
ATOM 767 C C . TYR A 1 100 ? -14.548 -4.966 10.690 1.00 98.69 100 TYR A C 1
ATOM 769 O O . TYR A 1 100 ? -15.345 -4.340 11.391 1.00 98.69 100 TYR A O 1
ATOM 777 N N . GLN A 1 101 ? -13.942 -6.071 11.133 1.00 98.75 101 GLN A N 1
ATOM 778 C CA . GLN A 1 101 ? -14.208 -6.635 12.458 1.00 98.75 101 GLN A CA 1
ATOM 779 C C . GLN A 1 101 ? -13.712 -5.746 13.604 1.00 98.75 101 GLN A C 1
ATOM 781 O O . GLN A 1 101 ? -14.359 -5.731 14.651 1.00 98.75 101 GLN A O 1
ATOM 786 N N . THR A 1 102 ? -12.663 -4.938 13.415 1.00 98.69 102 THR A N 1
ATOM 787 C CA . THR A 1 102 ? -12.283 -3.906 14.392 1.00 98.69 102 THR A CA 1
ATOM 788 C C . THR A 1 102 ? -13.455 -2.967 14.658 1.00 98.69 102 THR A C 1
ATOM 790 O O . THR A 1 102 ? -13.840 -2.788 15.812 1.00 98.69 102 THR A O 1
ATOM 793 N N . VAL A 1 103 ? -14.086 -2.436 13.604 1.00 98.50 103 VAL A N 1
ATOM 794 C CA . VAL A 1 103 ? -15.239 -1.530 13.737 1.00 98.50 103 VAL A CA 1
ATOM 795 C C . VAL A 1 103 ? -16.426 -2.235 14.390 1.00 98.50 103 VAL A C 1
ATOM 797 O O . VAL A 1 103 ? -17.020 -1.691 15.318 1.00 98.50 103 VAL A O 1
ATOM 800 N N . VAL A 1 104 ? -16.752 -3.459 13.963 1.00 98.69 104 VAL A N 1
ATOM 801 C CA . VAL A 1 104 ? -17.845 -4.248 14.562 1.00 98.69 104 VAL A CA 1
ATOM 802 C C . VAL A 1 104 ? -17.618 -4.471 16.057 1.00 98.69 104 VAL A C 1
ATOM 804 O O . VAL A 1 104 ? -18.555 -4.334 16.844 1.00 98.69 104 VAL A O 1
ATOM 807 N N . SER A 1 105 ? -16.382 -4.774 16.459 1.00 98.69 105 SER A N 1
ATOM 808 C CA . SER A 1 105 ? -16.049 -5.101 17.849 1.00 98.69 105 SER A CA 1
ATOM 809 C C . SER A 1 105 ? -16.258 -3.934 18.818 1.00 98.69 105 SER A C 1
ATOM 811 O O . SER A 1 105 ? -16.592 -4.161 19.979 1.00 98.69 105 SER A O 1
ATOM 813 N N . ILE A 1 106 ? -16.124 -2.694 18.334 1.00 98.38 106 ILE A N 1
ATOM 814 C CA . ILE A 1 106 ? -16.265 -1.472 19.138 1.00 98.38 106 ILE A CA 1
ATOM 815 C C . ILE A 1 106 ? -17.579 -0.726 18.881 1.00 98.38 106 ILE A C 1
ATOM 817 O O . ILE A 1 106 ? -17.857 0.260 19.554 1.00 98.38 106 ILE A O 1
ATOM 821 N N . ALA A 1 107 ? -18.411 -1.169 17.932 1.00 97.75 107 ALA A N 1
ATOM 822 C CA . ALA A 1 107 ? -19.588 -0.418 17.482 1.00 97.75 107 ALA A CA 1
ATOM 823 C C . ALA A 1 107 ? -20.614 -0.132 18.594 1.00 97.75 107 ALA A C 1
ATOM 825 O O . ALA A 1 107 ? -21.321 0.872 18.536 1.00 97.75 107 ALA A O 1
ATOM 826 N N . ASN A 1 108 ? -20.691 -1.003 19.604 1.00 98.25 108 ASN A N 1
ATOM 827 C CA . ASN A 1 108 ? -21.585 -0.838 20.754 1.00 98.25 108 ASN A CA 1
ATOM 828 C C . ASN A 1 108 ? -20.915 -0.146 21.956 1.00 98.25 108 ASN A C 1
ATOM 830 O O . ASN A 1 108 ? -21.576 0.064 22.973 1.00 98.25 108 ASN A O 1
ATOM 834 N N . ASP A 1 109 ? -19.631 0.210 21.864 1.00 98.31 109 ASP A N 1
ATOM 835 C CA . ASP A 1 109 ? -18.957 1.030 22.870 1.00 98.31 109 ASP A CA 1
ATOM 836 C C . ASP A 1 109 ? -19.343 2.512 22.665 1.00 98.31 109 ASP A C 1
ATOM 838 O O . ASP A 1 109 ? -19.102 3.069 21.589 1.00 98.31 109 ASP A O 1
ATOM 842 N N . PRO A 1 110 ? -19.904 3.207 23.677 1.00 98.00 110 PRO A N 1
ATOM 843 C CA . PRO A 1 110 ? -20.189 4.640 23.596 1.00 98.00 110 PRO A CA 1
ATOM 844 C C . PRO A 1 110 ? -18.980 5.517 23.221 1.00 98.00 110 PRO A C 1
ATOM 846 O O . PRO A 1 110 ? -19.165 6.638 22.739 1.00 98.00 110 PRO A O 1
ATOM 849 N N . ALA A 1 111 ? -17.750 5.046 23.447 1.00 98.06 111 ALA A N 1
ATOM 850 C CA . ALA A 1 111 ? -16.525 5.710 23.016 1.00 98.06 111 ALA A CA 1
ATOM 851 C C . ALA A 1 111 ? -16.421 5.798 21.483 1.00 98.06 111 ALA A C 1
ATOM 853 O O . ALA A 1 111 ? -15.973 6.823 20.965 1.00 98.06 111 ALA A O 1
ATOM 854 N N . ALA A 1 112 ? -16.908 4.796 20.741 1.00 96.81 112 ALA A N 1
ATOM 855 C CA . ALA A 1 112 ? -16.854 4.789 19.280 1.00 96.81 112 ALA A CA 1
ATOM 856 C C . ALA A 1 112 ? -17.627 5.971 18.673 1.00 96.81 112 ALA A C 1
ATOM 858 O O . ALA A 1 112 ? -17.133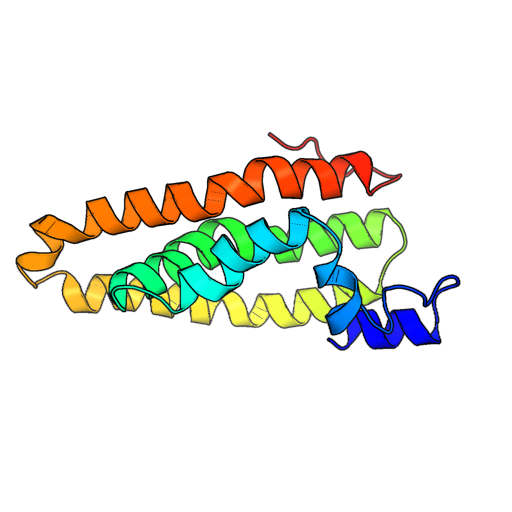 6.628 17.758 1.00 96.81 112 ALA A O 1
ATOM 859 N N . ALA A 1 113 ? -18.782 6.327 19.249 1.00 95.88 113 ALA A N 1
ATOM 860 C CA . ALA A 1 113 ? -19.560 7.494 18.824 1.00 95.88 113 ALA A CA 1
ATOM 861 C C . ALA A 1 113 ? -18.813 8.830 19.015 1.00 95.88 113 ALA A C 1
ATOM 863 O O . ALA A 1 113 ? -19.132 9.813 18.348 1.00 95.88 113 ALA A O 1
ATOM 864 N N . LYS A 1 114 ? -17.830 8.878 19.923 1.00 97.69 114 LYS A N 1
ATOM 865 C CA . LYS A 1 114 ? -17.042 10.081 20.225 1.00 97.69 114 LYS A CA 1
ATOM 866 C C . LYS A 1 114 ? -15.742 10.157 19.426 1.00 97.69 114 LYS A C 1
ATOM 868 O O . LYS A 1 114 ? -15.369 11.249 19.007 1.00 97.69 114 LYS A O 1
ATOM 873 N N . TYR A 1 115 ? -15.049 9.032 19.243 1.00 98.31 115 TYR A N 1
ATOM 874 C CA . TYR A 1 115 ? -13.649 9.034 18.800 1.00 98.31 115 TYR A CA 1
ATOM 875 C C . TYR A 1 115 ? -13.430 8.432 17.408 1.00 98.31 115 TYR A C 1
ATOM 877 O O . TYR A 1 115 ? -12.634 8.976 16.646 1.00 98.31 115 TYR A O 1
ATOM 885 N N . LEU A 1 116 ? -14.193 7.403 17.015 1.00 98.38 116 LEU A N 1
ATOM 886 C CA . LEU A 1 116 ? -13.895 6.602 15.818 1.00 98.38 116 LEU A CA 1
ATOM 887 C C . LEU A 1 116 ? -13.808 7.432 14.530 1.00 98.38 116 LEU A C 1
ATOM 889 O O . LEU A 1 116 ? -12.889 7.255 13.737 1.00 98.38 116 LEU A O 1
ATOM 893 N N . ASN A 1 117 ? -14.744 8.359 14.316 1.00 98.56 117 ASN A N 1
ATOM 894 C CA . ASN A 1 117 ? -14.734 9.192 13.108 1.00 98.56 117 ASN A CA 1
ATOM 895 C C . ASN A 1 117 ? -13.561 10.186 13.080 1.00 98.56 117 ASN A C 1
ATOM 897 O O . ASN A 1 117 ? -13.088 10.538 12.000 1.00 98.56 117 ASN A O 1
ATOM 901 N N . THR A 1 118 ? -13.078 10.626 14.245 1.00 98.50 118 THR A N 1
ATOM 902 C CA . THR A 1 118 ? -11.890 11.486 14.336 1.00 98.50 118 THR A CA 1
ATOM 903 C C . THR A 1 118 ? -10.648 10.701 13.931 1.00 98.50 118 THR A C 1
ATOM 905 O O . THR A 1 118 ? -9.892 11.160 13.072 1.00 98.50 118 THR A O 1
ATOM 908 N N . ASP A 1 119 ? -10.479 9.495 14.476 1.00 98.38 119 ASP A N 1
ATOM 909 C CA . ASP A 1 119 ? -9.346 8.625 14.150 1.00 98.38 119 ASP A CA 1
ATOM 910 C C . ASP A 1 119 ? -9.377 8.204 12.679 1.00 98.38 119 ASP A C 1
ATOM 912 O O . ASP A 1 119 ? -8.356 8.260 11.995 1.00 98.38 119 ASP A O 1
ATOM 916 N N . LEU A 1 120 ? -10.563 7.891 12.147 1.00 98.69 120 LEU A N 1
ATOM 917 C CA . LEU A 1 120 ? -10.757 7.588 10.731 1.00 98.69 120 LEU A CA 1
ATOM 918 C C . LEU A 1 120 ? -10.370 8.750 9.821 1.00 98.69 120 LEU A C 1
ATOM 920 O O . LEU A 1 120 ? -9.645 8.545 8.848 1.00 98.69 120 LEU A O 1
ATOM 924 N N . ASN A 1 121 ? -10.801 9.972 10.132 1.00 98.69 121 ASN A N 1
ATOM 925 C CA . ASN A 1 121 ? -10.426 11.140 9.343 1.00 98.69 121 ASN A CA 1
ATOM 926 C C . ASN A 1 121 ? -8.909 11.396 9.392 1.00 98.69 121 ASN A C 1
ATOM 928 O O . ASN A 1 121 ? -8.288 11.674 8.363 1.00 98.69 121 ASN A O 1
ATOM 932 N N . ASN A 1 122 ? -8.295 11.264 10.570 1.00 98.50 122 ASN A N 1
ATOM 933 C CA . ASN A 1 122 ? -6.852 11.432 10.742 1.00 98.50 122 ASN A CA 1
ATOM 934 C C . ASN A 1 122 ? -6.057 10.369 9.974 1.00 98.50 122 ASN A C 1
ATOM 936 O O . ASN A 1 122 ? -5.069 10.698 9.310 1.00 98.50 122 ASN A O 1
ATOM 940 N N . ALA A 1 123 ? -6.497 9.112 10.023 1.00 98.62 123 ALA A N 1
ATOM 941 C CA . ALA A 1 123 ? -5.911 8.002 9.284 1.00 98.62 123 ALA A CA 1
ATOM 942 C C . ALA A 1 123 ? -6.053 8.196 7.770 1.00 98.62 123 ALA A C 1
ATOM 944 O O . ALA A 1 123 ? -5.058 8.124 7.049 1.00 98.62 123 ALA A O 1
ATOM 945 N N . PHE A 1 124 ? -7.254 8.536 7.290 1.00 98.81 124 PHE A N 1
ATOM 946 C CA . PHE A 1 124 ? -7.490 8.845 5.880 1.00 98.81 124 PHE A CA 1
ATOM 947 C C . PHE A 1 124 ? -6.533 9.930 5.392 1.00 98.81 124 PHE A C 1
ATOM 949 O O . PHE A 1 124 ? -5.806 9.726 4.417 1.00 98.81 124 PHE A O 1
ATOM 956 N N . TRP A 1 125 ? -6.463 11.051 6.118 1.00 98.75 125 TRP A N 1
ATOM 957 C CA . TRP A 1 125 ? -5.590 12.156 5.748 1.00 98.75 125 TRP A CA 1
ATOM 958 C C . TRP A 1 125 ? -4.109 11.776 5.803 1.00 98.75 125 TRP A C 1
ATOM 960 O O . TRP A 1 125 ? -3.346 12.190 4.932 1.00 98.75 125 TRP A O 1
ATOM 970 N N . THR A 1 126 ? -3.708 10.969 6.787 1.00 98.62 126 THR A N 1
ATOM 971 C CA . THR A 1 126 ? -2.342 10.447 6.917 1.00 98.62 126 THR A CA 1
ATOM 972 C C . THR A 1 126 ? -1.937 9.650 5.681 1.00 98.62 126 THR A C 1
ATOM 974 O O . THR A 1 126 ? -0.889 9.935 5.102 1.00 98.62 126 THR A O 1
ATOM 977 N N . GLN A 1 127 ? -2.765 8.694 5.252 1.00 98.75 127 GLN A N 1
ATOM 978 C CA . GLN A 1 127 ? -2.453 7.799 4.134 1.00 98.75 127 GLN A CA 1
ATOM 979 C C . GLN A 1 127 ? -2.450 8.549 2.793 1.00 98.75 127 GLN A C 1
ATOM 981 O O . GLN A 1 127 ? -1.442 8.543 2.077 1.00 98.75 127 GLN A O 1
ATOM 986 N N . GLN A 1 128 ? -3.528 9.280 2.478 1.00 98.25 128 GLN A N 1
ATOM 987 C CA . GLN A 1 128 ? -3.652 9.977 1.189 1.00 98.25 128 GLN A CA 1
ATOM 988 C C . GLN A 1 128 ? -2.568 11.043 0.993 1.00 98.25 128 GLN A C 1
ATOM 990 O O . GLN A 1 128 ? -2.069 11.229 -0.114 1.00 98.25 128 GLN A O 1
ATOM 995 N N . LYS A 1 129 ? -2.125 11.711 2.072 1.00 98.62 129 LYS A N 1
ATOM 996 C CA . LYS A 1 129 ? -1.163 12.817 1.965 1.00 98.62 129 LYS A CA 1
ATOM 997 C C . LYS A 1 129 ? 0.169 12.372 1.365 1.00 98.62 129 LYS A C 1
ATOM 999 O O . LYS A 1 129 ? 0.861 13.193 0.761 1.00 98.62 129 LYS A O 1
ATOM 1004 N N . TYR A 1 130 ? 0.525 11.100 1.546 1.00 98.69 130 TYR A N 1
ATOM 1005 C CA . TYR A 1 130 ? 1.691 10.498 0.918 1.00 98.69 130 TYR A CA 1
ATOM 1006 C C . TYR A 1 130 ? 1.344 9.815 -0.405 1.00 98.69 130 TYR A C 1
ATOM 1008 O O . TYR A 1 130 ? 1.992 10.096 -1.413 1.00 98.69 130 TYR A O 1
ATOM 1016 N N . PHE A 1 131 ? 0.340 8.934 -0.414 1.00 98.38 131 PHE A N 1
ATOM 1017 C CA . PHE A 1 131 ? 0.084 8.079 -1.571 1.00 98.38 131 PHE A CA 1
ATOM 1018 C C . PHE A 1 131 ? -0.435 8.840 -2.788 1.00 98.38 131 PHE A C 1
ATOM 1020 O O . PHE A 1 131 ? 0.018 8.545 -3.889 1.00 98.38 131 PHE A O 1
ATOM 1027 N N . THR A 1 132 ? -1.275 9.864 -2.616 1.00 98.19 132 THR A N 1
ATOM 1028 C CA . THR A 1 132 ? -1.811 10.643 -3.742 1.00 98.19 132 THR A CA 1
ATOM 1029 C C . THR A 1 132 ? -0.705 11.221 -4.636 1.00 98.19 132 THR A C 1
ATOM 1031 O O . THR A 1 132 ? -0.700 10.923 -5.826 1.00 98.19 132 THR A O 1
ATOM 1034 N N . PRO A 1 133 ? 0.276 11.997 -4.132 1.00 98.12 133 PRO A N 1
ATOM 1035 C CA . PRO A 1 133 ? 1.360 12.479 -4.987 1.00 98.12 133 PRO A CA 1
ATOM 1036 C C . PRO A 1 133 ? 2.382 11.390 -5.354 1.00 98.12 133 PRO A C 1
ATOM 1038 O O . PRO A 1 133 ? 2.929 11.416 -6.455 1.00 98.12 133 PRO A O 1
ATOM 1041 N N . ALA A 1 134 ? 2.684 10.455 -4.445 1.00 97.94 134 ALA A N 1
ATOM 1042 C CA . ALA A 1 134 ? 3.753 9.483 -4.665 1.00 97.94 134 ALA A CA 1
ATOM 1043 C C . ALA A 1 134 ? 3.394 8.446 -5.737 1.00 97.94 134 ALA A C 1
ATOM 1045 O O . ALA A 1 134 ? 4.233 8.145 -6.585 1.00 97.94 134 ALA A O 1
ATOM 1046 N N . LEU A 1 135 ? 2.170 7.911 -5.714 1.00 98.19 135 LEU A N 1
ATOM 1047 C CA . LEU A 1 135 ? 1.733 6.883 -6.660 1.00 98.19 135 LEU A CA 1
ATOM 1048 C C . LEU A 1 135 ? 1.580 7.450 -8.070 1.00 98.19 135 LEU A C 1
ATOM 1050 O O . LEU A 1 135 ? 2.117 6.859 -9.002 1.00 98.19 135 LEU A O 1
ATOM 1054 N N . GLY A 1 136 ? 0.970 8.630 -8.218 1.00 97.94 136 GLY A N 1
ATOM 1055 C CA . GLY A 1 136 ? 0.889 9.307 -9.515 1.00 97.94 136 GLY A CA 1
ATOM 1056 C C . GLY A 1 136 ? 2.264 9.556 -10.127 1.00 97.94 136 GLY A C 1
ATOM 1057 O O . GLY A 1 136 ? 2.507 9.210 -11.280 1.00 97.94 136 GLY A O 1
ATOM 1058 N N . TYR A 1 137 ? 3.217 10.049 -9.328 1.00 98.50 137 TYR A N 1
ATOM 1059 C CA . TYR A 1 137 ? 4.596 10.206 -9.786 1.00 98.50 137 TYR A CA 1
ATOM 1060 C C . TYR A 1 137 ? 5.223 8.874 -10.236 1.00 98.50 137 TYR A C 1
ATOM 1062 O O . TYR A 1 137 ? 5.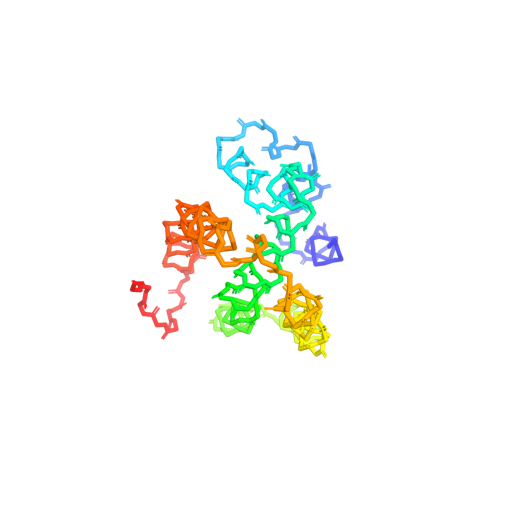790 8.802 -11.327 1.00 98.50 137 TYR A O 1
ATOM 1070 N N . LEU A 1 138 ? 5.119 7.817 -9.421 1.00 98.38 138 LEU A N 1
ATOM 1071 C CA . LEU A 1 138 ? 5.705 6.509 -9.730 1.00 98.38 138 LEU A CA 1
ATOM 1072 C C . LEU A 1 138 ? 5.104 5.892 -10.999 1.00 98.38 138 LEU A C 1
ATOM 1074 O O . LEU A 1 138 ? 5.857 5.407 -11.842 1.00 98.38 138 LEU A O 1
ATOM 1078 N N . PHE A 1 139 ? 3.782 5.939 -11.160 1.00 98.50 139 PHE A N 1
ATOM 1079 C CA . PHE A 1 139 ? 3.113 5.375 -12.328 1.00 98.50 139 PHE A CA 1
ATOM 1080 C C . PHE A 1 139 ? 3.356 6.196 -13.589 1.00 98.50 139 PHE A C 1
ATOM 1082 O O . PHE A 1 139 ? 3.775 5.647 -14.608 1.00 98.50 139 PHE A O 1
ATOM 1089 N N . GLU A 1 140 ? 3.152 7.510 -13.552 1.00 98.50 140 GLU A N 1
ATOM 1090 C CA . GLU A 1 140 ? 3.191 8.325 -14.767 1.00 98.50 140 GLU A CA 1
ATOM 1091 C C . GLU A 1 140 ? 4.620 8.586 -15.256 1.00 98.50 140 GLU A C 1
ATOM 1093 O O . GLU A 1 140 ? 4.881 8.536 -16.463 1.00 98.50 140 GLU A O 1
ATOM 1098 N N . TYR A 1 141 ? 5.562 8.811 -14.337 1.00 98.44 141 TYR A N 1
ATOM 1099 C CA . TYR A 1 141 ? 6.945 9.167 -14.672 1.00 98.44 141 TYR A CA 1
ATOM 1100 C C . TYR A 1 141 ? 7.908 7.977 -14.610 1.00 98.44 141 TYR A C 1
ATOM 1102 O O . TYR A 1 141 ? 8.960 8.024 -15.245 1.00 98.44 141 TYR A O 1
ATOM 1110 N N . GLY A 1 142 ? 7.560 6.907 -13.888 1.00 98.25 142 GLY A N 1
ATOM 1111 C CA . GLY A 1 142 ? 8.353 5.675 -13.808 1.00 98.25 142 GLY A CA 1
ATOM 1112 C C . GLY A 1 142 ? 8.084 4.669 -14.931 1.00 98.25 142 GLY A C 1
ATOM 1113 O O . GLY A 1 142 ? 8.707 3.612 -14.959 1.00 98.25 142 GLY A O 1
ATOM 1114 N N . SER A 1 143 ? 7.178 4.978 -15.860 1.00 98.38 143 SER A N 1
ATOM 1115 C CA . SER A 1 143 ? 6.762 4.073 -16.935 1.00 98.38 143 SER A CA 1
ATOM 1116 C C . SER A 1 143 ? 7.041 4.642 -18.324 1.00 98.38 143 SER A C 1
ATOM 1118 O O . SER A 1 143 ? 7.018 5.858 -18.550 1.00 98.38 143 SER A O 1
ATOM 1120 N N . LYS A 1 144 ? 7.219 3.756 -19.308 1.00 98.31 144 LYS A N 1
ATOM 1121 C CA . LYS A 1 144 ? 7.198 4.127 -20.726 1.00 98.31 144 LYS A CA 1
ATOM 1122 C C . LYS A 1 144 ? 5.788 3.997 -21.288 1.00 98.31 144 LYS A C 1
ATOM 1124 O O . LYS A 1 144 ? 5.265 4.976 -21.824 1.00 98.31 144 LYS A O 1
ATOM 1129 N N . PHE A 1 145 ? 5.186 2.823 -21.136 1.00 98.44 145 PHE A N 1
ATOM 1130 C CA . PHE A 1 145 ? 3.827 2.527 -21.575 1.00 98.44 145 PHE A CA 1
ATOM 1131 C C . PHE A 1 145 ? 2.839 2.851 -20.457 1.00 98.44 145 PHE A C 1
ATOM 1133 O O . PHE A 1 145 ? 3.079 2.519 -19.296 1.00 98.44 145 PHE A O 1
ATOM 1140 N N . LYS A 1 146 ? 1.774 3.566 -20.821 1.00 98.38 146 LYS A N 1
ATOM 1141 C CA . LYS A 1 146 ? 0.769 4.100 -19.899 1.00 98.38 146 LYS A CA 1
ATOM 1142 C C . LYS A 1 146 ? -0.448 3.181 -19.884 1.00 98.38 146 LYS A C 1
ATOM 1144 O O . LYS A 1 146 ? -0.866 2.750 -20.956 1.00 98.38 146 LYS A O 1
ATOM 1149 N N . VAL A 1 147 ? -0.993 2.916 -18.698 1.00 98.31 147 VAL A N 1
ATOM 1150 C CA . VAL A 1 147 ? -2.252 2.171 -18.534 1.00 98.31 147 VAL A CA 1
ATOM 1151 C C . VAL A 1 147 ? -3.415 3.160 -18.476 1.00 98.31 147 VAL A C 1
ATOM 1153 O O . VAL A 1 147 ? -4.245 3.188 -19.379 1.00 98.31 147 VAL A O 1
ATOM 1156 N N . GLU A 1 148 ? -3.404 4.051 -17.484 1.00 97.19 148 GLU A N 1
ATOM 1157 C CA . GLU A 1 148 ? -4.401 5.111 -17.304 1.00 97.19 148 GLU A CA 1
ATOM 1158 C C . GLU A 1 148 ? -3.785 6.367 -16.649 1.00 97.19 148 GLU A C 1
ATOM 1160 O O . GLU A 1 148 ? -2.694 6.281 -16.081 1.00 97.19 148 GLU A O 1
ATOM 1165 N N . PRO A 1 149 ? -4.411 7.553 -16.753 1.00 96.38 149 PRO A N 1
ATOM 1166 C CA . PRO A 1 149 ? -3.983 8.745 -16.014 1.00 96.38 149 PRO A CA 1
ATOM 1167 C C . PRO A 1 149 ? -4.249 8.614 -14.507 1.00 96.38 149 PRO A C 1
ATOM 1169 O O . PRO A 1 149 ? -5.298 8.103 -14.118 1.00 96.38 149 PRO A O 1
ATOM 1172 N N . TRP A 1 150 ? -3.356 9.139 -13.665 1.00 88.56 150 TRP A N 1
ATOM 1173 C CA . TRP A 1 150 ? -3.586 9.226 -12.221 1.00 88.56 150 TRP A CA 1
ATOM 1174 C C . TRP A 1 150 ? -4.438 10.461 -11.887 1.00 88.56 150 TRP A C 1
ATOM 1176 O O . TRP A 1 150 ? -4.088 11.578 -12.276 1.00 88.56 150 TRP A O 1
ATOM 1186 N N . VAL A 1 151 ? -5.556 10.264 -11.177 1.00 71.94 151 VAL A N 1
ATOM 1187 C CA . VAL A 1 151 ? -6.527 11.318 -10.805 1.00 71.94 151 VAL A CA 1
ATOM 1188 C C . VAL A 1 151 ? -6.541 11.630 -9.315 1.00 71.94 151 VAL A C 1
ATOM 1190 O O . VAL A 1 151 ? -6.374 10.699 -8.498 1.00 71.94 151 VAL A O 1
#

Secondary structure (DSSP, 8-state):
-HHHHHHHHHSS--TTTTTHHHHTTSSSHHHHHHIIIIIHHHSS-HHHHHIIIIIIIIIIIIHHHHHHHHHHHHHTT--HHHHHHHHHHHHHHHHHHHHHHHHHHHTTSTTHHHHHHHHHHHHHHHHHHHHHHHHHHHHHHS-SS-SS---

pLDDT: mean 97.98, std 2.68, range [71.94, 98.81]

Nearest PDB structures (foldseek):
  1mhy-assembly1_D  TM=1.005E+00  e=8.600E-16  Methylosinus trichosporium
  7tc8-assembly1_D  TM=1.001E+00  e=1.051E-15  Methylococcus capsulatus
  1mty-assembly1_E  TM=1.004E+00  e=4.487E-15  Methylococcus capsulatus str. Bath
  1fyz-assembly1_A  TM=1.002E+00  e=4.717E-15  Methylococcus capsulatus
  6d7k-assembly1_A  TM=9.604E-01  e=2.587E-14  Methylosinus sporium